Protein AF-A0A976DR62-F1 (afdb_monomer)

Mean predicted aligned error: 2.97 Å

Secondary structure (DSSP, 8-state):
-GGGTT----HHHHHHHHHHHHHS----S----HHHHHHHHHHHHTTHHHHHHT-PPPPP-

Foldseek 3Di:
DVVPPPDDDDPLVVLLVVQLCVLAPDCPDDDDCPSSVVVVVVCVVVCVSCVSSVNDDDDDD

pLDDT: mean 95.13, std 4.03, range [79.75, 98.38]

Radius of gyration: 13.21 Å; Cα contacts (8 Å, |Δi|>4): 30; chains: 1; bounding box: 40×28×22 Å

Solvent-accessible surface area (backbone atoms only — not comparable to full-atom values): 3923 Å² total; per-residue (Å²): 110,76,94,50,63,89,63,77,75,57,71,50,58,49,36,29,50,55,60,48,46,74,80,39,70,83,84,83,67,94,70,87,55,67,64,50,53,52,52,52,50,50,39,59,76,70,40,48,51,35,62,56,41,74,46,8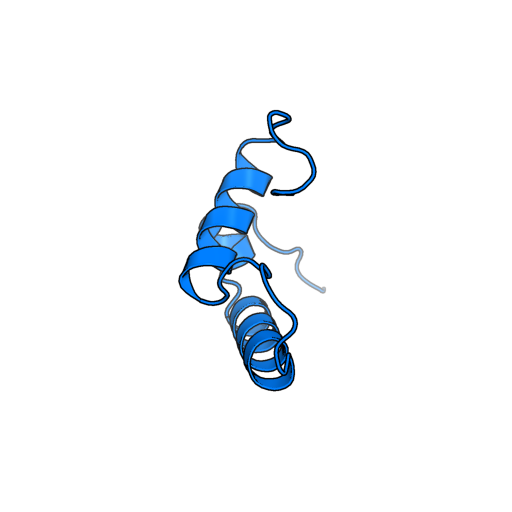1,76,86,80,92,129

Nearest PDB structures (foldseek):
  6v6h-assembly1_D  TM=8.956E-01  e=3.614E-02  Trypanosoma cruzi
  1gk3-assembly1_A  TM=8.566E-01  e=2.641E-02  Pseudomonas putida
  6v6h-assembly1_B  TM=8.957E-01  e=5.266E-02  Trypanosoma cruzi
  6v6h-assembly1_A  TM=8.959E-01  e=5.266E-02  Trypanosoma cruzi
  6v6h-assembly1_C  TM=8.957E-01  e=5.266E-02  Trypanosoma cruzi

Structure (mmCIF, N/CA/C/O backbone):
data_AF-A0A976DR62-F1
#
_entry.id   AF-A0A976DR62-F1
#
loop_
_atom_site.group_PDB
_atom_site.id
_atom_site.type_symbol
_atom_site.label_atom_id
_atom_site.label_alt_id
_atom_site.label_comp_id
_atom_site.label_asym_id
_atom_site.label_entity_id
_atom_site.label_seq_id
_atom_site.pdbx_PDB_ins_code
_atom_site.Cartn_x
_atom_site.Cartn_y
_atom_site.Cartn_z
_atom_s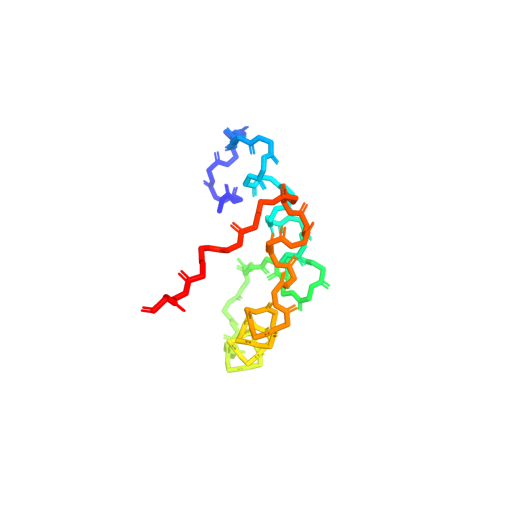ite.occupancy
_atom_site.B_iso_or_equiv
_atom_site.auth_seq_id
_atom_site.auth_comp_id
_atom_site.auth_asym_id
_atom_site.auth_atom_id
_atom_site.pdbx_PDB_model_num
ATOM 1 N N . LEU A 1 1 ? -3.884 5.475 6.730 1.00 80.44 1 LEU A N 1
ATOM 2 C CA . LEU A 1 1 ? -3.646 6.939 6.597 1.00 80.44 1 LEU A CA 1
ATOM 3 C C . LEU A 1 1 ? -4.926 7.729 6.840 1.00 80.44 1 LEU A C 1
ATOM 5 O O . LEU A 1 1 ? -4.889 8.804 7.415 1.00 80.44 1 LEU A O 1
ATOM 9 N N . GLU A 1 2 ? -6.047 7.146 6.463 1.00 85.38 2 GLU A N 1
ATOM 10 C CA . GLU A 1 2 ? -7.406 7.649 6.525 1.00 85.38 2 GLU A CA 1
ATOM 11 C C . GLU A 1 2 ? -7.839 7.925 7.976 1.00 85.38 2 GLU A C 1
ATOM 13 O O . GLU A 1 2 ? -8.317 9.014 8.268 1.00 85.38 2 GLU A O 1
ATOM 18 N N . PHE A 1 3 ? -7.497 7.042 8.924 1.00 89.56 3 PHE A N 1
ATOM 19 C CA . PHE A 1 3 ? -7.692 7.276 10.368 1.00 89.56 3 PHE A CA 1
ATOM 20 C C . PHE A 1 3 ? -6.860 8.423 10.963 1.00 89.56 3 PHE A C 1
ATOM 22 O O . PHE A 1 3 ? -7.031 8.770 12.127 1.00 89.56 3 PHE A O 1
ATOM 29 N N . ARG A 1 4 ? -5.917 8.988 10.201 1.00 91.56 4 ARG A N 1
ATOM 30 C CA . ARG A 1 4 ? -5.104 10.140 10.618 1.00 91.56 4 ARG A CA 1
ATOM 31 C C . ARG A 1 4 ? -5.521 11.428 9.909 1.00 91.56 4 ARG A C 1
ATOM 33 O O . ARG A 1 4 ? -4.793 12.417 9.983 1.00 91.56 4 ARG A O 1
ATOM 40 N N . ALA A 1 5 ? -6.657 11.433 9.210 1.00 87.69 5 ALA A N 1
ATOM 41 C CA . ALA A 1 5 ? -7.188 12.651 8.613 1.00 87.69 5 ALA A CA 1
ATOM 42 C C . ALA A 1 5 ? -7.360 13.753 9.687 1.00 87.69 5 ALA A C 1
ATOM 44 O O . ALA A 1 5 ? -7.766 13.444 10.808 1.00 87.69 5 ALA A O 1
ATOM 45 N N . PRO A 1 6 ? -7.030 15.027 9.380 1.00 92.38 6 PRO A N 1
ATOM 46 C CA . PRO A 1 6 ? -6.724 15.575 8.053 1.00 92.38 6 PRO A CA 1
ATOM 47 C C . PRO A 1 6 ? -5.231 15.556 7.668 1.00 92.38 6 PRO A C 1
ATOM 49 O O . PRO A 1 6 ? -4.852 16.191 6.681 1.00 92.38 6 PRO A O 1
ATOM 52 N N . LEU A 1 7 ? -4.364 14.872 8.423 1.00 95.19 7 LEU A N 1
ATOM 53 C CA . LEU A 1 7 ? -2.927 14.875 8.149 1.00 95.19 7 LEU A CA 1
ATOM 54 C C . LEU A 1 7 ? -2.620 14.229 6.794 1.00 95.19 7 LEU A C 1
ATOM 56 O O . LEU A 1 7 ? -3.080 13.129 6.482 1.00 95.19 7 LEU A O 1
ATOM 60 N N . LYS A 1 8 ? -1.791 14.912 6.003 1.00 93.56 8 LYS A N 1
ATOM 61 C CA . LYS A 1 8 ? -1.332 14.446 4.693 1.00 93.56 8 LYS A CA 1
ATOM 62 C C . LYS A 1 8 ? 0.134 14.043 4.767 1.00 93.56 8 LYS A C 1
ATOM 64 O O . LYS A 1 8 ? 0.939 14.699 5.418 1.00 93.56 8 LYS A O 1
ATOM 69 N N . THR A 1 9 ? 0.470 12.961 4.076 1.00 94.81 9 THR A N 1
ATOM 70 C CA . THR A 1 9 ? 1.858 12.524 3.883 1.00 94.81 9 THR A CA 1
ATOM 71 C C . THR A 1 9 ? 2.499 13.248 2.687 1.00 94.81 9 THR A C 1
ATOM 73 O O . THR A 1 9 ? 1.867 14.108 2.075 1.00 94.81 9 THR A O 1
ATOM 76 N N . SER A 1 10 ? 3.744 12.932 2.332 1.00 96.75 10 SER A N 1
ATOM 77 C CA . SER A 1 10 ? 4.437 13.533 1.182 1.00 96.75 10 SER A CA 1
ATOM 78 C C . SER A 1 10 ? 3.761 13.202 -0.158 1.00 96.75 10 SER A C 1
ATOM 80 O O . SER A 1 10 ? 3.012 12.229 -0.271 1.00 96.75 10 SER A O 1
ATOM 82 N N . ALA A 1 11 ? 4.037 13.994 -1.201 1.00 97.00 11 ALA A N 1
ATOM 83 C CA . ALA A 1 11 ? 3.426 13.803 -2.520 1.00 97.00 11 ALA A CA 1
ATOM 84 C C . ALA A 1 11 ? 3.650 12.393 -3.117 1.00 97.00 11 ALA A C 1
ATOM 86 O O . ALA A 1 11 ? 2.666 11.796 -3.557 1.00 97.00 11 ALA A O 1
ATOM 87 N N . PRO A 1 12 ? 4.861 11.790 -3.077 1.00 97.25 12 PRO A N 1
ATOM 88 C CA . PRO A 1 12 ? 5.050 10.418 -3.554 1.00 97.25 12 PRO A CA 1
ATOM 89 C C . PRO A 1 12 ? 4.219 9.401 -2.763 1.00 97.25 12 PRO A C 1
ATOM 91 O O . PRO A 1 12 ? 3.564 8.543 -3.347 1.00 97.25 12 PRO A O 1
ATOM 94 N N . LEU A 1 13 ? 4.153 9.527 -1.435 1.00 96.69 13 LEU A N 1
ATOM 95 C CA . LEU A 1 13 ? 3.368 8.604 -0.611 1.00 96.69 13 LEU A CA 1
ATOM 96 C C . LEU A 1 13 ? 1.855 8.753 -0.838 1.00 96.69 13 LEU A C 1
ATOM 98 O O . LEU A 1 13 ? 1.130 7.763 -0.770 1.00 96.69 13 LEU A O 1
ATOM 102 N N . GLN A 1 14 ? 1.371 9.954 -1.170 1.00 96.94 14 GLN A N 1
ATOM 103 C CA . GLN A 1 14 ? -0.016 10.149 -1.603 1.00 96.94 14 GLN A CA 1
ATOM 104 C C . GLN A 1 14 ? -0.295 9.472 -2.955 1.00 96.94 14 GLN A C 1
ATOM 106 O O . GLN A 1 14 ? -1.336 8.832 -3.097 1.00 96.94 14 GLN A O 1
ATOM 111 N N . LYS A 1 15 ? 0.632 9.545 -3.925 1.00 97.81 15 LYS A N 1
ATOM 112 C CA . LYS A 1 15 ? 0.508 8.832 -5.212 1.00 97.81 15 LYS A CA 1
ATOM 113 C C . LYS A 1 15 ? 0.482 7.309 -5.016 1.00 97.81 15 LYS A C 1
ATOM 115 O O . LYS A 1 15 ? -0.377 6.639 -5.584 1.00 97.81 15 LYS A O 1
ATOM 120 N N . ALA A 1 16 ? 1.366 6.774 -4.170 1.00 97.12 16 ALA A N 1
ATOM 121 C CA . ALA A 1 16 ? 1.375 5.352 -3.817 1.00 97.12 16 ALA A CA 1
ATOM 122 C C . ALA A 1 16 ? 0.049 4.915 -3.173 1.00 97.12 16 ALA A C 1
ATOM 124 O O . ALA A 1 16 ? -0.521 3.898 -3.562 1.00 97.12 16 ALA A O 1
ATOM 125 N N . LEU A 1 17 ? -0.474 5.708 -2.228 1.00 96.44 17 LEU A N 1
ATOM 126 C CA . LEU A 1 17 ? -1.764 5.438 -1.594 1.00 96.44 17 LEU A CA 1
ATOM 127 C C . LEU A 1 17 ? -2.908 5.451 -2.615 1.00 96.44 17 LEU A C 1
ATOM 129 O O . LEU A 1 17 ? -3.749 4.557 -2.593 1.00 96.44 17 LEU A O 1
ATOM 133 N N . ALA A 1 18 ? -2.931 6.428 -3.524 1.00 96.88 18 ALA A N 1
ATOM 134 C CA . ALA A 1 18 ? -3.946 6.505 -4.570 1.00 96.88 18 ALA A CA 1
ATOM 135 C C . ALA A 1 18 ? -3.903 5.286 -5.505 1.00 96.88 18 ALA A C 1
ATOM 137 O O . ALA A 1 18 ? -4.953 4.754 -5.850 1.00 96.88 18 ALA A O 1
ATOM 138 N N . ALA A 1 19 ? -2.711 4.815 -5.885 1.00 97.56 19 ALA A N 1
ATOM 139 C CA . ALA A 1 19 ? -2.557 3.606 -6.692 1.00 97.56 19 ALA A CA 1
ATOM 140 C C . ALA A 1 19 ? -3.052 2.353 -5.952 1.00 97.56 19 ALA A C 1
ATOM 142 O O .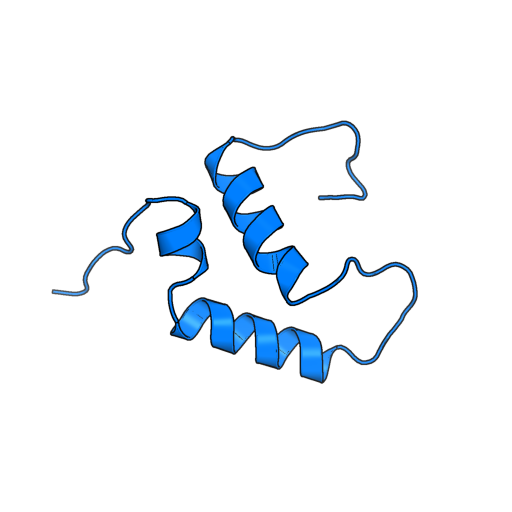 ALA A 1 19 ? -3.806 1.573 -6.522 1.00 97.56 19 ALA A O 1
ATOM 143 N N . LEU A 1 20 ? -2.703 2.200 -4.670 1.00 97.38 20 LEU A N 1
ATOM 144 C CA . LEU A 1 20 ? -3.178 1.093 -3.835 1.00 97.38 20 LEU A CA 1
ATOM 145 C C . LEU A 1 20 ? -4.711 1.080 -3.720 1.00 97.38 20 LEU A C 1
ATOM 147 O O . LEU A 1 20 ? -5.337 0.031 -3.836 1.00 97.38 20 LEU A O 1
ATOM 151 N N . ARG A 1 21 ? -5.320 2.252 -3.507 1.00 96.94 21 ARG A N 1
ATOM 152 C CA . ARG A 1 21 ? -6.767 2.396 -3.283 1.00 96.94 21 ARG A CA 1
ATOM 153 C C . ARG A 1 21 ? -7.625 2.187 -4.526 1.00 96.94 21 ARG A C 1
ATOM 155 O O . ARG A 1 21 ? -8.826 1.996 -4.374 1.00 96.94 21 ARG A O 1
ATOM 162 N N . LYS A 1 22 ? -7.031 2.188 -5.724 1.00 97.06 22 LYS A N 1
ATOM 163 C CA . LYS A 1 22 ? -7.730 1.767 -6.949 1.00 97.06 22 LYS A CA 1
ATOM 164 C C . LYS A 1 22 ? -8.095 0.283 -6.919 1.00 97.06 22 LYS A C 1
ATOM 166 O O . LYS A 1 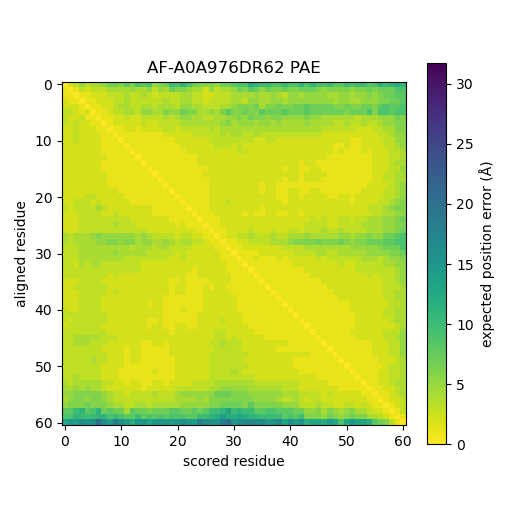22 ? -9.156 -0.066 -7.415 1.00 97.06 22 LYS A O 1
ATOM 171 N N . GLU A 1 23 ? -7.251 -0.549 -6.309 1.00 96.94 23 GLU A N 1
ATOM 172 C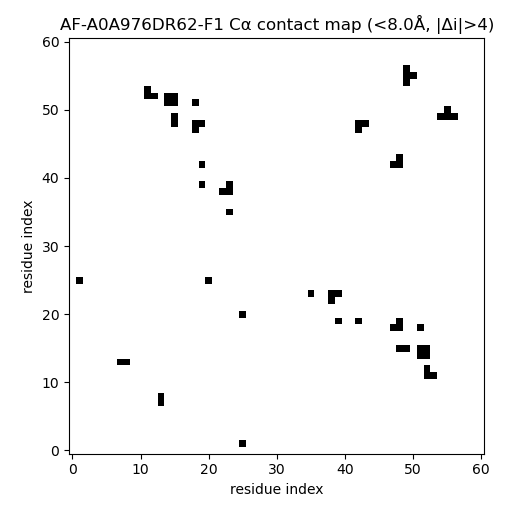 CA . GLU A 1 23 ? -7.445 -2.006 -6.259 1.00 96.94 23 GLU A CA 1
ATOM 173 C C . GLU A 1 23 ? -7.942 -2.506 -4.898 1.00 96.94 23 GLU A C 1
ATOM 175 O O . GLU A 1 23 ? -8.601 -3.539 -4.813 1.00 96.94 23 GLU A O 1
ATOM 180 N N . ILE A 1 24 ? -7.598 -1.803 -3.813 1.00 97.06 24 ILE A N 1
ATOM 181 C CA . ILE A 1 24 ? -7.895 -2.231 -2.443 1.00 97.06 24 ILE A CA 1
ATOM 182 C C . ILE A 1 24 ? -8.630 -1.106 -1.715 1.00 97.06 24 ILE A C 1
ATOM 184 O O . ILE A 1 24 ? -7.975 -0.153 -1.268 1.00 97.06 24 ILE A O 1
ATOM 188 N N . PRO A 1 25 ? -9.960 -1.197 -1.539 1.00 94.75 25 PRO A N 1
ATOM 189 C CA . PRO A 1 25 ? -10.732 -0.153 -0.879 1.00 94.75 25 PRO A CA 1
ATOM 190 C C . PRO A 1 25 ? -10.289 0.046 0.576 1.00 94.75 25 PRO A C 1
ATOM 192 O O . PRO A 1 25 ? -9.653 -0.817 1.195 1.00 94.75 25 PRO A O 1
ATOM 195 N N . VAL A 1 26 ? -10.626 1.207 1.141 1.00 94.44 26 VAL A N 1
ATOM 196 C CA . VAL A 1 26 ? -10.402 1.485 2.568 1.00 94.44 26 VAL A CA 1
ATOM 197 C C . VAL A 1 26 ? -11.100 0.410 3.407 1.00 94.44 26 VAL A C 1
ATOM 199 O O . VAL A 1 26 ? -12.141 -0.121 3.022 1.00 94.44 26 VAL A O 1
ATOM 202 N N . LEU A 1 27 ? -10.486 0.025 4.523 1.00 94.06 27 LEU A N 1
ATOM 203 C CA . LEU A 1 27 ? -11.104 -0.880 5.486 1.00 94.06 27 LEU A CA 1
ATOM 204 C C . LEU A 1 27 ? -12.004 -0.064 6.415 1.00 94.06 27 LEU A C 1
ATOM 206 O O . LEU A 1 27 ? -11.495 0.665 7.264 1.00 94.06 27 LEU A O 1
ATOM 210 N N . GLU A 1 28 ? -13.314 -0.145 6.189 1.00 90.81 28 GLU A N 1
ATOM 211 C CA . GLU A 1 28 ? -14.337 0.525 7.004 1.00 90.81 28 GLU A CA 1
ATOM 212 C C . GLU A 1 28 ? -14.924 -0.447 8.028 1.00 90.81 28 GLU A C 1
ATOM 214 O O . GLU A 1 28 ? -14.847 -0.203 9.229 1.00 90.81 28 GLU A O 1
ATOM 219 N N . GLU A 1 29 ? -15.421 -1.583 7.545 1.00 93.62 29 GLU A N 1
ATOM 220 C CA . GLU A 1 29 ? -15.878 -2.706 8.358 1.00 93.62 29 GLU A CA 1
ATOM 221 C C . GLU A 1 29 ? -14.957 -3.913 8.168 1.00 93.62 29 GLU A C 1
ATOM 223 O O . GLU A 1 29 ? -14.259 -4.036 7.152 1.00 93.62 29 GLU A O 1
ATOM 228 N N . ASP A 1 30 ? -14.968 -4.815 9.148 1.00 95.62 30 ASP A N 1
ATOM 229 C CA . ASP A 1 30 ? -14.196 -6.049 9.078 1.00 95.62 30 ASP A CA 1
ATOM 230 C C . ASP A 1 30 ? -14.623 -6.888 7.871 1.00 95.62 30 ASP A C 1
ATOM 232 O O . ASP A 1 30 ? -15.797 -7.193 7.656 1.00 95.62 30 ASP A O 1
ATOM 236 N N . ARG A 1 31 ? -13.629 -7.300 7.085 1.00 96.06 31 ARG A N 1
ATOM 237 C CA . ARG A 1 31 ? -13.810 -8.161 5.916 1.00 96.06 31 ARG A CA 1
ATOM 238 C C . ARG A 1 31 ? -12.702 -9.194 5.826 1.00 96.06 31 ARG A C 1
ATOM 240 O O . ARG A 1 31 ? -11.637 -9.063 6.428 1.00 96.06 31 ARG A O 1
ATOM 247 N N . TYR A 1 32 ? -12.931 -10.210 5.006 1.00 97.38 32 T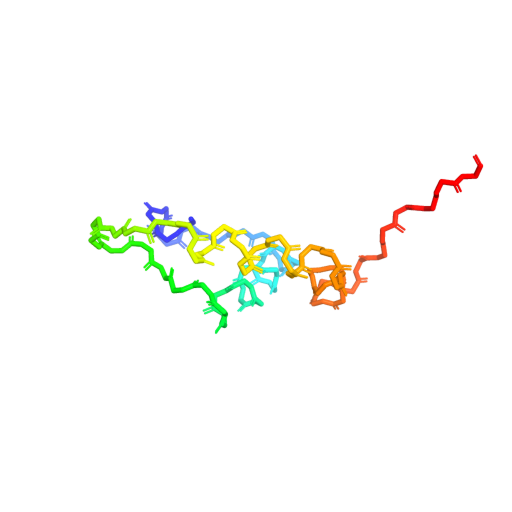YR A N 1
ATOM 248 C CA . TYR A 1 32 ? -11.915 -11.205 4.698 1.00 97.38 32 TYR A CA 1
ATOM 249 C C . TYR A 1 32 ? -10.793 -10.591 3.843 1.00 97.38 32 TYR A C 1
ATOM 251 O O . TYR A 1 32 ? -11.029 -10.182 2.709 1.00 97.38 32 TYR A O 1
ATOM 259 N N . LEU A 1 33 ? -9.571 -10.526 4.385 1.00 97.62 33 LEU A N 1
ATOM 260 C CA . LEU A 1 33 ? -8.451 -9.787 3.779 1.00 97.62 33 LEU A CA 1
ATOM 261 C C . LEU A 1 33 ? -7.619 -10.580 2.764 1.00 97.62 33 LEU A C 1
ATOM 263 O O . LEU A 1 33 ? -6.762 -9.995 2.110 1.00 97.62 33 LEU A O 1
ATOM 267 N N . ALA A 1 34 ? -7.824 -11.892 2.612 1.00 98.25 34 ALA A N 1
ATOM 268 C CA . ALA A 1 34 ? -7.049 -12.678 1.647 1.00 98.25 34 ALA A CA 1
ATOM 269 C C . ALA A 1 34 ? -7.064 -12.107 0.209 1.00 98.25 34 ALA A C 1
ATOM 271 O O . ALA A 1 34 ? -5.982 -12.021 -0.374 1.00 98.25 34 ALA A O 1
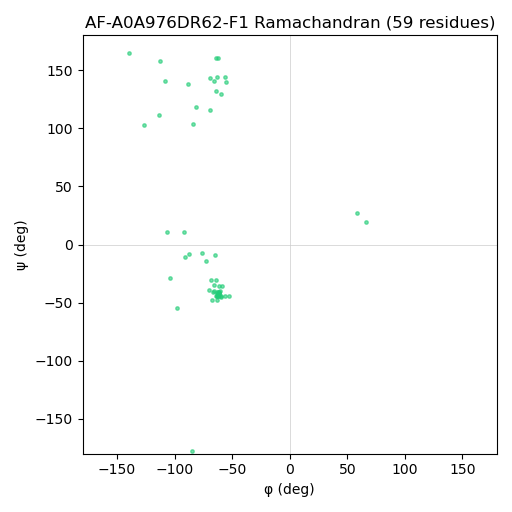ATOM 272 N N . PRO A 1 35 ? -8.209 -11.668 -0.365 1.00 97.75 35 PRO A N 1
ATOM 273 C CA . PRO A 1 35 ? -8.205 -11.020 -1.679 1.00 97.75 35 PRO A CA 1
ATOM 274 C C . PRO A 1 35 ? -7.405 -9.711 -1.692 1.00 97.75 35 PRO A C 1
ATOM 276 O O . PRO A 1 35 ? -6.629 -9.483 -2.616 1.00 97.75 35 PRO A O 1
ATOM 279 N N . ASP A 1 36 ? -7.515 -8.887 -0.648 1.00 97.94 36 ASP A N 1
ATOM 280 C CA . ASP A 1 36 ? -6.764 -7.630 -0.554 1.00 97.94 36 ASP A CA 1
ATOM 281 C C . ASP A 1 36 ? -5.253 -7.881 -0.500 1.00 97.94 36 ASP A C 1
ATOM 283 O O . ASP A 1 36 ? -4.477 -7.206 -1.174 1.00 97.94 36 ASP A O 1
ATOM 287 N N . LEU A 1 37 ? -4.821 -8.877 0.278 1.00 98.25 37 LEU A N 1
ATOM 288 C CA . LEU A 1 37 ? -3.414 -9.259 0.388 1.00 98.25 37 LEU A CA 1
ATOM 289 C C . LEU A 1 37 ? -2.875 -9.815 -0.935 1.00 98.25 37 LEU A C 1
ATOM 291 O O . LEU A 1 37 ? -1.757 -9.475 -1.324 1.00 98.25 37 LEU A O 1
ATOM 295 N N . ALA A 1 38 ? -3.666 -10.622 -1.648 1.00 98.38 38 ALA A N 1
ATOM 296 C CA . ALA A 1 38 ? -3.302 -11.121 -2.971 1.00 98.38 38 ALA A CA 1
ATOM 297 C C . ALA A 1 38 ? -3.157 -9.973 -3.988 1.00 98.38 38 ALA A C 1
ATOM 299 O O . ALA A 1 38 ? -2.155 -9.909 -4.703 1.00 98.38 38 ALA A O 1
ATOM 300 N N . ASN A 1 39 ? -4.093 -9.019 -3.993 1.00 98.12 39 ASN A N 1
ATOM 301 C CA . ASN A 1 39 ? -4.025 -7.830 -4.846 1.00 98.12 39 ASN A CA 1
ATOM 302 C C . ASN A 1 39 ? -2.814 -6.954 -4.495 1.00 98.12 39 ASN A C 1
ATOM 304 O O . ASN A 1 39 ? -2.107 -6.482 -5.385 1.00 98.12 39 ASN A O 1
ATOM 308 N N . ALA A 1 40 ? -2.512 -6.780 -3.205 1.00 98.12 40 ALA A N 1
ATOM 309 C CA . ALA A 1 40 ? -1.342 -6.028 -2.760 1.00 98.12 40 ALA A CA 1
ATOM 310 C C . ALA A 1 40 ? -0.039 -6.684 -3.238 1.00 98.12 40 ALA A C 1
ATOM 312 O O . ALA A 1 40 ? 0.852 -5.995 -3.737 1.00 98.12 40 ALA A O 1
ATOM 313 N N . ALA A 1 41 ? 0.062 -8.012 -3.133 1.00 98.38 41 ALA A N 1
ATOM 314 C CA . ALA A 1 41 ? 1.209 -8.759 -3.634 1.00 98.38 41 ALA A CA 1
ATOM 315 C C . ALA A 1 41 ? 1.372 -8.597 -5.154 1.00 98.38 41 ALA A C 1
ATOM 317 O O . ALA A 1 41 ? 2.486 -8.364 -5.625 1.00 98.38 41 ALA A O 1
ATOM 318 N N . ALA A 1 42 ? 0.272 -8.642 -5.913 1.00 98.25 42 ALA A N 1
ATOM 319 C CA . ALA A 1 42 ? 0.291 -8.418 -7.357 1.00 98.25 42 ALA A CA 1
ATOM 320 C C . ALA A 1 42 ? 0.777 -7.003 -7.723 1.00 98.25 42 ALA A C 1
ATOM 322 O O . ALA A 1 42 ? 1.627 -6.858 -8.600 1.00 98.25 42 ALA A O 1
ATOM 323 N N . LEU A 1 43 ? 0.317 -5.967 -7.012 1.00 97.94 43 LEU A N 1
ATOM 324 C CA . LEU A 1 43 ? 0.774 -4.583 -7.205 1.00 97.94 43 LEU A CA 1
ATOM 325 C C . LEU A 1 43 ? 2.276 -4.410 -6.943 1.00 97.94 43 LEU A C 1
ATOM 327 O O . LEU A 1 43 ? 2.956 -3.670 -7.659 1.00 97.94 43 LEU A O 1
ATOM 331 N N . VAL A 1 44 ? 2.798 -5.082 -5.914 1.00 96.56 44 VAL A N 1
ATOM 332 C CA . VAL A 1 44 ? 4.234 -5.077 -5.603 1.00 96.56 44 VAL A CA 1
ATOM 333 C C . VAL A 1 44 ? 5.016 -5.795 -6.700 1.00 96.56 44 VAL A C 1
ATOM 335 O O . VAL A 1 44 ? 5.983 -5.232 -7.211 1.00 96.56 44 VAL A O 1
ATOM 338 N N . ALA A 1 45 ? 4.577 -6.988 -7.109 1.00 96.88 45 ALA A N 1
ATOM 339 C CA . ALA A 1 45 ? 5.227 -7.770 -8.161 1.00 96.88 45 ALA A CA 1
ATOM 340 C C . ALA A 1 45 ? 5.242 -7.040 -9.516 1.00 96.88 45 ALA A C 1
ATOM 342 O O . ALA A 1 45 ? 6.229 -7.109 -10.243 1.00 96.88 45 ALA A O 1
ATOM 343 N N . ALA A 1 46 ? 4.183 -6.291 -9.831 1.00 96.75 46 ALA A N 1
ATOM 344 C CA . ALA A 1 46 ? 4.089 -5.475 -11.040 1.00 96.75 46 ALA A CA 1
ATOM 345 C C . ALA A 1 46 ? 4.899 -4.164 -10.969 1.00 96.75 46 ALA A C 1
ATOM 347 O O . ALA A 1 46 ? 4.979 -3.432 -11.956 1.00 96.75 46 ALA A O 1
ATOM 348 N N . GLY A 1 47 ? 5.471 -3.819 -9.810 1.00 96.50 47 GLY A N 1
ATOM 349 C CA . GLY A 1 47 ? 6.170 -2.550 -9.605 1.00 96.50 47 GLY A CA 1
ATOM 350 C C . GLY A 1 47 ? 5.250 -1.325 -9.668 1.00 96.50 47 GLY A C 1
ATOM 351 O O . GLY A 1 47 ? 5.731 -0.206 -9.857 1.00 96.50 47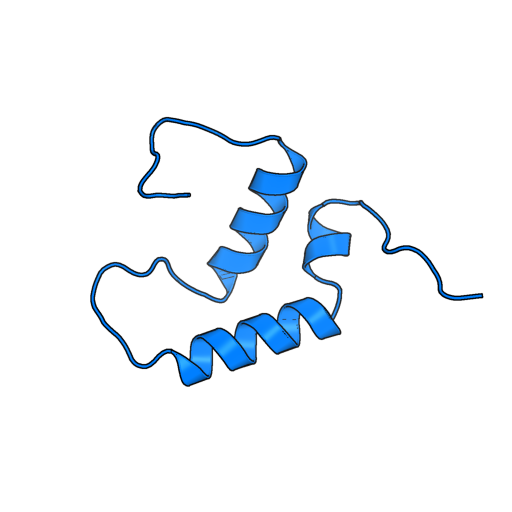 GLY A O 1
ATOM 352 N N . THR A 1 48 ? 3.935 -1.498 -9.498 1.00 97.44 48 THR A N 1
ATOM 353 C CA . THR A 1 48 ? 2.935 -0.435 -9.688 1.00 97.44 48 THR A CA 1
ATOM 354 C C . THR A 1 48 ? 3.184 0.765 -8.778 1.00 97.44 48 THR A C 1
ATOM 356 O O . THR A 1 48 ? 2.999 1.904 -9.195 1.00 97.44 48 THR A O 1
ATOM 359 N N . LEU A 1 49 ? 3.655 0.543 -7.547 1.00 96.81 49 LEU A N 1
ATOM 360 C CA . LEU A 1 49 ? 3.959 1.633 -6.613 1.00 96.81 49 LEU A CA 1
ATOM 361 C C . LEU A 1 49 ? 5.193 2.441 -7.046 1.00 96.81 49 LEU A C 1
ATOM 363 O O . LEU A 1 49 ? 5.190 3.666 -6.944 1.00 96.81 49 LEU A O 1
ATOM 367 N N . SER A 1 50 ? 6.226 1.779 -7.571 1.00 97.44 50 SER A N 1
ATOM 368 C CA . SER A 1 50 ? 7.415 2.445 -8.120 1.00 97.44 50 SER A CA 1
ATOM 369 C C . SER A 1 50 ? 7.041 3.306 -9.329 1.00 97.44 50 SER A C 1
ATOM 371 O O . SER A 1 50 ? 7.394 4.482 -9.385 1.00 97.44 50 SER A O 1
ATOM 373 N N . GLN A 1 51 ? 6.212 2.768 -10.228 1.00 97.44 51 GLN A N 1
ATOM 374 C CA . GLN A 1 51 ? 5.693 3.501 -11.386 1.00 97.44 51 GLN A CA 1
ATOM 375 C C . GLN A 1 51 ? 4.817 4.688 -10.965 1.00 97.44 51 GLN A C 1
ATOM 377 O O . GLN A 1 51 ? 5.022 5.802 -11.434 1.00 97.44 51 GLN A O 1
ATOM 382 N N . ALA A 1 52 ? 3.878 4.480 -10.037 1.00 97.69 52 ALA A N 1
ATOM 383 C CA . ALA A 1 52 ? 2.975 5.528 -9.564 1.00 97.69 52 ALA A CA 1
ATOM 384 C C . ALA A 1 52 ? 3.706 6.667 -8.843 1.00 97.69 52 ALA A C 1
ATOM 386 O O . ALA A 1 52 ? 3.243 7.804 -8.863 1.00 97.69 52 ALA A O 1
ATOM 387 N N . THR A 1 53 ? 4.822 6.370 -8.177 1.00 97.81 53 THR A N 1
ATOM 388 C CA . THR A 1 53 ? 5.626 7.379 -7.474 1.00 97.81 53 THR A CA 1
ATOM 389 C C . THR A 1 53 ? 6.721 7.996 -8.330 1.00 97.81 53 THR A C 1
ATOM 391 O O . THR A 1 53 ? 7.273 9.009 -7.910 1.00 97.81 53 THR A O 1
ATOM 394 N N . GLU A 1 54 ? 6.997 7.431 -9.510 1.00 97.38 54 GLU A N 1
ATOM 395 C CA . GLU A 1 54 ? 8.131 7.780 -10.377 1.00 97.38 54 GLU A CA 1
ATOM 396 C C . GLU A 1 54 ? 9.492 7.602 -9.668 1.00 97.38 54 GLU A C 1
ATOM 398 O O . GLU A 1 54 ? 10.477 8.260 -9.995 1.00 97.38 54 GLU A O 1
ATOM 403 N N . ILE A 1 55 ? 9.558 6.697 -8.683 1.00 96.69 55 ILE A N 1
ATOM 404 C CA . ILE A 1 55 ? 10.772 6.378 -7.922 1.00 96.69 55 ILE A CA 1
ATOM 405 C C . ILE A 1 55 ? 11.178 4.950 -8.259 1.00 96.69 55 ILE A C 1
ATOM 407 O O . ILE A 1 55 ? 10.484 4.003 -7.884 1.00 96.69 55 ILE A O 1
ATOM 411 N N . ALA A 1 56 ? 12.303 4.787 -8.954 1.00 93.69 56 ALA A N 1
ATOM 412 C CA . ALA A 1 56 ? 12.822 3.477 -9.334 1.00 93.69 56 ALA A CA 1
ATOM 413 C C . ALA A 1 56 ? 13.245 2.653 -8.107 1.00 93.69 56 ALA A C 1
ATOM 415 O O . ALA A 1 56 ? 13.840 3.178 -7.162 1.00 93.69 56 ALA A O 1
ATOM 416 N N . LEU A 1 57 ? 12.961 1.348 -8.137 1.00 90.88 57 LEU A N 1
ATOM 417 C CA . LEU A 1 57 ? 13.517 0.414 -7.161 1.00 90.88 57 LEU A CA 1
ATOM 418 C C . LEU A 1 57 ? 15.029 0.250 -7.395 1.00 90.88 57 LEU A C 1
ATOM 420 O O . LEU A 1 57 ? 15.466 0.234 -8.548 1.00 90.88 57 LEU A O 1
ATOM 424 N N . PRO A 1 58 ? 15.834 0.111 -6.329 1.00 92.19 58 PRO A N 1
ATOM 425 C CA . PRO A 1 58 ? 17.254 -0.178 -6.471 1.00 92.19 58 PRO A CA 1
ATOM 426 C C . PRO A 1 58 ? 17.463 -1.544 -7.136 1.00 92.19 58 PRO A C 1
ATOM 428 O O . PRO A 1 58 ? 16.713 -2.491 -6.897 1.00 92.19 58 PRO A O 1
ATOM 431 N N . THR A 1 59 ? 18.504 -1.651 -7.958 1.00 91.00 59 THR A N 1
ATOM 432 C CA . THR A 1 59 ? 18.889 -2.903 -8.617 1.00 91.00 59 THR A CA 1
ATOM 433 C C . THR A 1 59 ? 19.834 -3.702 -7.7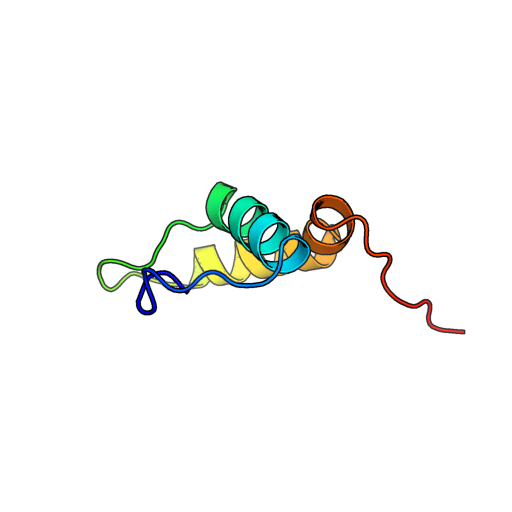29 1.00 91.00 59 THR A C 1
ATOM 435 O O . THR A 1 59 ? 20.756 -3.136 -7.143 1.00 91.00 59 THR A O 1
ATOM 438 N N . LEU A 1 60 ? 19.633 -5.017 -7.659 1.00 87.62 60 LEU A N 1
ATOM 439 C CA . LEU A 1 60 ? 20.596 -5.930 -7.049 1.00 87.62 60 LEU A CA 1
ATOM 440 C C . LEU A 1 60 ? 21.693 -6.228 -8.082 1.00 87.62 60 LEU A C 1
ATOM 442 O O . LEU A 1 60 ? 21.385 -6.714 -9.170 1.00 87.62 60 LEU A O 1
ATOM 446 N N . SER A 1 61 ? 22.936 -5.869 -7.757 1.00 79.75 61 SER A N 1
ATOM 447 C CA . SER A 1 61 ? 24.149 -6.158 -8.537 1.00 79.75 61 SER A CA 1
ATOM 448 C C . SER A 1 61 ? 24.833 -7.428 -8.062 1.00 79.75 61 SER A C 1
ATOM 450 O O . SER A 1 61 ? 24.920 -7.569 -6.819 1.00 79.75 61 SER A O 1
#

Sequence (61 aa):
LEFRAPLKTSAPLQKALAALRKEIPVLEEDRYLAPDLANAAALVAAGTLSQATEIALPTLS